Protein AF-A0A3N7GLU0-F1 (afdb_monomer)

Mean predicted aligned error: 9.02 Å

Nearest PDB structures (foldseek):
  8vjh-assembly1_A  TM=8.601E-01  e=8.380E-09  Chivirus chi
  8rk3-assembly1_o  TM=8.333E-01  e=7.893E-09  Pseudomonas phage JBD30

Radius of gyration: 19.92 Å; Cα contacts (8 Å, |Δi|>4): 278; chains: 1; bounding box: 52×50×40 Å

Solvent-accessible surface area (backbone atoms only — not comparable to full-atom values): 9494 Å² total; per-residue (Å²): 90,77,77,48,78,10,30,57,56,29,45,42,34,36,26,48,69,92,37,80,53,40,73,53,89,38,76,50,49,77,47,71,36,80,25,53,48,73,54,61,16,88,90,58,38,15,18,38,31,42,42,34,37,35,40,37,12,42,91,84,48,60,60,56,69,65,56,33,74,74,72,36,86,85,57,72,42,58,58,48,25,24,31,46,44,72,59,82,45,48,73,39,70,54,95,63,87,68,58,73,48,74,45,66,45,64,58,53,35,37,83,81,51,42,74,34,96,52,59,91,70,56,61,79,92,66,82,76,86,73,89,84,85,86,87,77,87,79,54,80,84,33,77,47,94,59,45,50,58,53,50,51,55,51,53,50,56,67,75,76,107

Secondary structure (DSSP, 8-state):
-EEEES--SEEEEEEETTEEEEEEEE-SEEEEEEETTTTSBTTTTB-EEEEEEEE---TT----HHHHHHH-TT----TTEEEEEESS-B--S-SS---EEEEEE-SSB-GGGPBPS-TTTS-SS---SPPP------SGGGSSTTHHHHHHHHHHHHH--

pLDDT: mean 91.01, std 8.13, range [56.47, 98.38]

Structure (mmCIF, N/CA/C/O backbone):
data_AF-A0A3N7GLU0-F1
#
_entry.id   AF-A0A3N7GLU0-F1
#
loop_
_atom_site.group_PDB
_atom_site.id
_atom_site.type_symbol
_atom_site.label_atom_id
_atom_site.label_alt_id
_atom_site.label_comp_id
_atom_site.label_asym_id
_atom_site.label_entity_id
_atom_site.label_seq_id
_atom_site.pdbx_PDB_ins_code
_atom_site.Cartn_x
_atom_site.Cartn_y
_atom_site.Cartn_z
_atom_site.occupancy
_atom_site.B_iso_or_equiv
_atom_site.auth_seq_id
_atom_site.auth_comp_id
_atom_site.auth_asym_id
_atom_site.auth_atom_id
_atom_site.pdbx_PDB_model_num
ATOM 1 N N . MET A 1 1 ? -10.378 -1.058 5.884 1.00 94.25 1 MET A N 1
ATOM 2 C CA . MET A 1 1 ? -11.036 -1.367 4.595 1.00 94.25 1 MET A CA 1
ATOM 3 C C . MET A 1 1 ? -10.738 -2.810 4.221 1.00 94.25 1 MET A C 1
ATOM 5 O O . MET A 1 1 ? -9.604 -3.232 4.417 1.00 94.25 1 MET A O 1
ATOM 9 N N . VAL A 1 2 ? -11.717 -3.562 3.714 1.00 96.19 2 VAL A N 1
ATOM 10 C CA . VAL A 1 2 ? -11.526 -4.938 3.212 1.00 96.19 2 VAL A CA 1
ATOM 11 C C . VAL A 1 2 ? -11.641 -4.903 1.691 1.00 96.19 2 VAL A C 1
ATOM 13 O O . VAL A 1 2 ? -12.566 -4.288 1.175 1.00 96.19 2 VAL A O 1
ATOM 16 N N . LEU A 1 3 ? -10.670 -5.488 0.989 1.00 95.31 3 LEU A N 1
ATOM 17 C CA . LEU A 1 3 ? -10.476 -5.284 -0.449 1.00 95.31 3 LEU A CA 1
ATOM 18 C C . LEU A 1 3 ? -11.044 -6.451 -1.262 1.00 95.31 3 LEU A C 1
ATOM 20 O O . LEU A 1 3 ? -11.899 -6.272 -2.119 1.00 95.31 3 LEU A O 1
ATOM 24 N N . CYS A 1 4 ? -10.529 -7.654 -1.018 1.00 94.56 4 CYS A N 1
ATOM 25 C CA . CYS A 1 4 ? -10.914 -8.877 -1.717 1.00 94.56 4 CYS A CA 1
ATOM 26 C C . CYS A 1 4 ? -10.514 -10.098 -0.883 1.00 94.56 4 CYS A C 1
ATOM 28 O O . CYS A 1 4 ? -9.840 -9.963 0.142 1.00 94.56 4 CYS A O 1
ATOM 30 N N . HIS A 1 5 ? -10.888 -11.302 -1.323 1.00 94.94 5 HIS A N 1
ATOM 31 C CA . HIS A 1 5 ? -10.336 -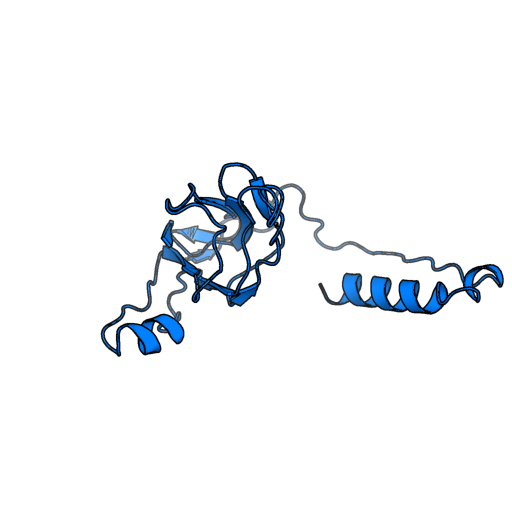12.526 -0.742 1.00 94.94 5 HIS A CA 1
ATOM 32 C C . HIS A 1 5 ? -8.815 -12.514 -0.835 1.00 94.94 5 HIS A C 1
ATOM 34 O O . HIS A 1 5 ? -8.271 -12.121 -1.864 1.00 94.94 5 HIS A O 1
ATOM 40 N N . GLY A 1 6 ? -8.141 -12.974 0.210 1.00 92.31 6 GLY A N 1
ATOM 41 C CA . GLY A 1 6 ? -6.694 -13.109 0.314 1.00 92.31 6 GLY A CA 1
ATOM 42 C C . GLY A 1 6 ? -6.264 -14.578 0.401 1.00 92.31 6 GLY A C 1
ATOM 43 O O . GLY A 1 6 ? -7.113 -15.470 0.458 1.00 92.31 6 GLY A O 1
ATOM 44 N N . PRO A 1 7 ? -4.954 -14.843 0.400 1.00 94.88 7 PRO A N 1
ATOM 45 C CA . PRO A 1 7 ? -3.875 -13.899 0.123 1.00 94.88 7 PRO A CA 1
ATOM 46 C C . PRO A 1 7 ? -3.698 -13.571 -1.361 1.00 94.88 7 PRO A C 1
ATOM 48 O O . PRO A 1 7 ? -4.029 -14.357 -2.253 1.00 94.88 7 PRO A O 1
ATOM 51 N N . VAL A 1 8 ? -3.201 -12.367 -1.631 1.00 94.88 8 VAL A N 1
ATOM 52 C CA . VAL A 1 8 ? -2.724 -11.934 -2.957 1.00 94.88 8 VAL A CA 1
ATOM 53 C C . VAL A 1 8 ? -1.192 -11.942 -2.970 1.00 94.88 8 VAL A C 1
ATOM 55 O O . VAL A 1 8 ? -0.5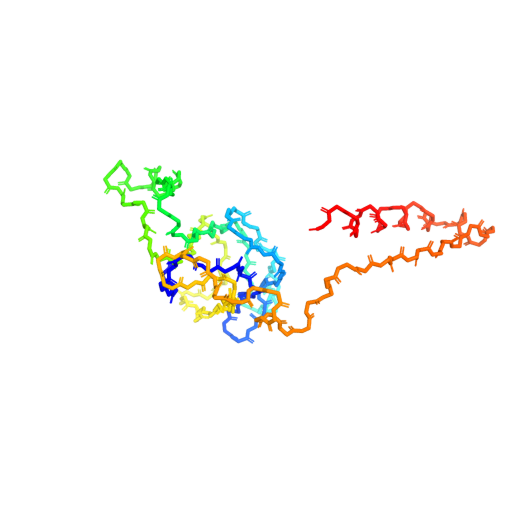62 -12.182 -1.935 1.00 94.88 8 VAL A O 1
ATOM 58 N N . ASP A 1 9 ? -0.579 -11.741 -4.137 1.00 93.19 9 ASP A N 1
ATOM 59 C CA . ASP A 1 9 ? 0.885 -11.752 -4.254 1.00 93.19 9 ASP A CA 1
ATOM 60 C C . ASP A 1 9 ? 1.487 -10.439 -3.756 1.00 93.19 9 ASP A C 1
ATOM 62 O O . ASP A 1 9 ? 2.508 -10.451 -3.072 1.00 93.19 9 ASP A O 1
ATOM 66 N N . ARG A 1 10 ? 0.867 -9.309 -4.132 1.00 93.69 10 ARG A N 1
ATOM 67 C CA . ARG A 1 10 ? 1.324 -7.964 -3.768 1.00 93.69 10 ARG A CA 1
ATOM 68 C C . ARG A 1 10 ? 0.247 -6.896 -3.944 1.00 93.69 10 ARG A C 1
ATOM 70 O O . ARG A 1 10 ? -0.602 -6.993 -4.834 1.00 93.69 10 ARG A O 1
ATOM 77 N N . LEU A 1 11 ? 0.351 -5.838 -3.152 1.00 97.19 11 LEU A N 1
ATOM 78 C CA . LEU A 1 11 ? -0.234 -4.530 -3.426 1.00 97.19 11 LEU A CA 1
ATOM 79 C C . LEU A 1 11 ? 0.690 -3.765 -4.385 1.00 97.19 11 LEU A C 1
ATOM 81 O O . LEU A 1 11 ? 1.906 -3.762 -4.195 1.00 97.19 11 LEU A O 1
ATOM 85 N N . GLN A 1 12 ? 0.107 -3.136 -5.406 1.00 96.25 12 GLN A N 1
ATOM 86 C CA . GLN A 1 12 ? 0.825 -2.356 -6.420 1.00 96.25 12 GLN A CA 1
ATOM 87 C C . GLN A 1 12 ? 0.562 -0.856 -6.313 1.00 96.25 12 GLN A C 1
ATOM 89 O O . GLN A 1 12 ? 1.446 -0.051 -6.601 1.00 96.25 12 GLN A O 1
ATOM 94 N N . ARG A 1 13 ? -0.669 -0.473 -5.958 1.00 97.50 13 ARG A N 1
ATOM 95 C CA . ARG A 1 13 ? -1.087 0.929 -5.941 1.00 97.50 13 ARG A CA 1
ATOM 96 C C . ARG A 1 13 ? -2.257 1.168 -5.001 1.00 97.50 13 ARG A C 1
ATOM 98 O O . ARG A 1 13 ? -3.131 0.309 -4.879 1.00 97.50 13 ARG A O 1
ATOM 105 N N . ILE A 1 14 ? -2.273 2.347 -4.398 1.00 98.31 14 ILE A N 1
ATOM 106 C CA . ILE A 1 14 ? -3.397 2.922 -3.668 1.00 98.31 14 ILE A CA 1
ATOM 107 C C . ILE A 1 14 ? -3.735 4.239 -4.356 1.00 98.31 14 ILE A C 1
ATOM 109 O O . ILE A 1 14 ? -2.892 5.141 -4.400 1.00 98.31 14 ILE A O 1
ATOM 113 N N . ASP A 1 15 ? -4.954 4.344 -4.869 1.00 98.38 15 ASP A N 1
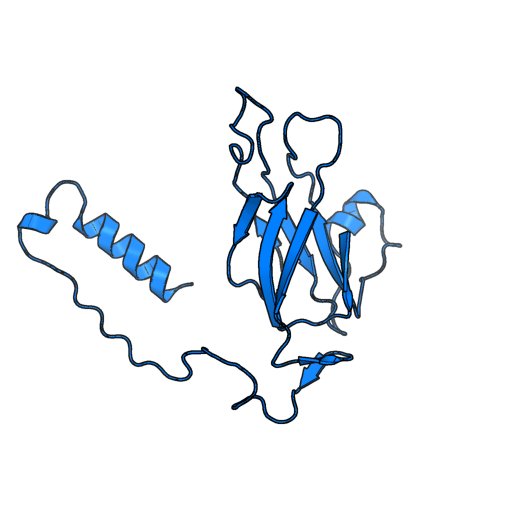ATOM 114 C CA . ASP A 1 15 ? -5.480 5.588 -5.413 1.00 98.38 15 ASP A CA 1
ATOM 115 C C . ASP A 1 15 ? -6.568 6.129 -4.479 1.00 98.38 15 ASP A C 1
ATOM 117 O O . ASP A 1 15 ? -7.388 5.374 -3.949 1.00 98.38 15 ASP A O 1
ATOM 121 N N . VAL A 1 16 ? -6.570 7.441 -4.272 1.00 97.50 16 VAL A N 1
ATOM 122 C CA . VAL A 1 16 ? -7.600 8.157 -3.519 1.00 97.50 16 VAL A CA 1
ATOM 123 C C . VAL A 1 16 ? -8.147 9.235 -4.435 1.00 97.50 16 VAL A C 1
ATOM 125 O O . VAL A 1 16 ? -7.383 10.083 -4.895 1.00 97.50 16 VAL A O 1
ATOM 128 N N . ASP A 1 17 ? -9.448 9.178 -4.718 1.00 96.25 17 ASP A N 1
ATOM 129 C CA . ASP A 1 17 ? -10.121 10.092 -5.654 1.00 96.25 17 ASP A CA 1
ATOM 130 C C . ASP A 1 17 ? -9.429 10.114 -7.032 1.00 96.25 17 ASP A C 1
ATOM 132 O O . ASP A 1 17 ? -9.030 11.159 -7.542 1.00 96.25 17 ASP A O 1
ATOM 136 N N . ASP A 1 18 ? -9.173 8.914 -7.569 1.00 96.12 18 ASP A N 1
ATOM 137 C CA . ASP A 1 18 ? -8.474 8.650 -8.838 1.00 96.12 18 ASP A CA 1
ATOM 138 C C . ASP A 1 18 ? -7.042 9.209 -8.949 1.00 96.12 18 ASP A C 1
ATOM 140 O O . ASP A 1 18 ? -6.449 9.238 -10.031 1.00 96.12 18 ASP A O 1
ATOM 144 N N . ARG A 1 19 ? -6.429 9.596 -7.822 1.00 97.12 19 ARG A N 1
ATOM 145 C CA . ARG A 1 19 ? -5.030 10.038 -7.752 1.00 97.12 19 ARG A CA 1
ATOM 146 C C . ARG A 1 19 ? -4.177 9.058 -6.968 1.00 97.12 19 ARG A C 1
ATOM 148 O O . ARG A 1 19 ? -4.548 8.627 -5.879 1.00 97.12 19 ARG A O 1
ATOM 155 N N . THR A 1 20 ? -2.987 8.760 -7.479 1.00 98.12 20 THR A N 1
ATOM 156 C CA . THR A 1 20 ? -2.069 7.819 -6.832 1.00 98.12 20 THR A CA 1
ATOM 157 C C . THR A 1 20 ? -1.463 8.402 -5.560 1.00 98.12 20 THR A C 1
ATOM 159 O O . THR A 1 20 ? -0.572 9.250 -5.599 1.00 98.12 20 THR A O 1
ATOM 162 N N . ALA A 1 21 ? -1.933 7.905 -4.417 1.00 97.81 21 ALA A N 1
ATOM 163 C CA . ALA A 1 21 ? -1.398 8.240 -3.103 1.00 97.81 21 ALA A CA 1
ATOM 164 C C . ALA A 1 21 ? -0.115 7.452 -2.809 1.00 97.81 21 ALA A C 1
ATOM 166 O O . ALA A 1 21 ? 0.820 7.981 -2.212 1.00 97.81 21 ALA A O 1
ATOM 167 N N . TRP A 1 22 ? -0.070 6.191 -3.244 1.00 98.25 22 TRP A N 1
ATOM 168 C CA . TRP A 1 22 ? 1.070 5.298 -3.058 1.00 98.25 22 TRP A CA 1
ATOM 169 C C . TRP A 1 22 ? 1.165 4.295 -4.209 1.00 98.25 22 TRP A C 1
ATOM 171 O O . TRP A 1 22 ? 0.148 3.777 -4.673 1.00 98.25 22 TRP A O 1
ATOM 181 N N . ALA A 1 23 ? 2.383 3.980 -4.639 1.00 96.75 23 ALA A N 1
ATOM 182 C CA . ALA A 1 23 ? 2.673 2.911 -5.588 1.00 96.75 23 ALA A CA 1
ATOM 183 C C . ALA A 1 23 ? 3.957 2.190 -5.170 1.00 96.75 23 ALA A C 1
ATOM 185 O O . ALA A 1 23 ? 4.872 2.817 -4.639 1.00 96.75 23 ALA A O 1
ATOM 186 N N . GLY A 1 24 ? 4.037 0.885 -5.421 1.00 92.62 24 GLY A N 1
ATOM 187 C CA . GLY A 1 24 ? 5.225 0.110 -5.083 1.00 92.62 24 GLY A CA 1
ATOM 188 C C . GLY A 1 24 ? 5.013 -1.394 -5.158 1.00 92.62 24 GLY A C 1
ATOM 189 O O . GLY A 1 24 ? 4.011 -1.880 -5.679 1.00 92.62 24 GLY A O 1
ATOM 190 N N . PHE A 1 25 ? 5.973 -2.139 -4.620 1.00 92.00 25 PHE A N 1
ATOM 191 C CA . PHE A 1 25 ? 5.886 -3.581 -4.428 1.00 92.00 25 PHE A CA 1
ATOM 192 C C . PHE A 1 25 ? 5.741 -3.858 -2.931 1.00 92.00 25 PHE A C 1
ATOM 194 O O . PHE A 1 25 ? 6.697 -3.707 -2.180 1.00 92.00 25 PHE A O 1
ATOM 201 N N . ASN A 1 26 ? 4.547 -4.238 -2.471 1.00 94.56 26 ASN A N 1
ATOM 202 C CA . ASN A 1 26 ? 4.348 -4.597 -1.065 1.00 94.56 26 ASN A CA 1
ATOM 203 C C . ASN A 1 26 ? 3.657 -5.957 -0.928 1.00 94.56 26 ASN A C 1
ATOM 205 O O . ASN A 1 26 ? 2.575 -6.167 -1.473 1.00 94.56 26 ASN A O 1
ATOM 209 N N . GLN A 1 27 ? 4.271 -6.870 -0.174 1.00 94.88 27 GLN A N 1
ATOM 210 C CA . GLN A 1 27 ? 3.759 -8.226 0.077 1.00 94.88 27 GLN A CA 1
ATOM 211 C C . GLN A 1 27 ? 3.059 -8.368 1.440 1.00 94.88 27 GLN A C 1
ATOM 213 O O . GLN A 1 27 ? 2.783 -9.478 1.886 1.00 94.88 27 GLN A O 1
ATOM 218 N N . GLY A 1 28 ? 2.731 -7.249 2.087 1.00 94.81 28 GLY A N 1
ATOM 219 C CA . GLY A 1 28 ? 2.110 -7.185 3.404 1.00 94.81 28 GLY A CA 1
ATOM 220 C C . GLY A 1 28 ? 2.938 -6.360 4.386 1.00 94.81 28 GLY A C 1
ATOM 221 O O . GLY A 1 28 ? 4.047 -5.919 4.082 1.00 94.81 28 GLY A O 1
ATOM 222 N N . GLY A 1 29 ? 2.380 -6.145 5.573 1.00 95.75 29 GLY A N 1
ATOM 223 C CA . GLY A 1 29 ? 2.999 -5.343 6.624 1.00 95.75 29 GLY A CA 1
ATOM 224 C C . GLY A 1 29 ? 2.667 -3.856 6.516 1.00 95.75 29 GLY A C 1
ATOM 225 O O . GLY A 1 29 ? 1.735 -3.452 5.820 1.00 95.75 29 GLY A O 1
ATOM 226 N N . ARG A 1 30 ? 3.406 -3.037 7.264 1.00 97.19 30 ARG A N 1
ATOM 227 C CA . ARG A 1 30 ? 3.173 -1.594 7.343 1.00 97.19 30 ARG A CA 1
ATOM 228 C C . ARG A 1 30 ? 3.852 -0.870 6.189 1.00 97.19 30 ARG A C 1
ATOM 230 O O . ARG A 1 30 ? 5.051 -1.023 5.985 1.00 97.19 30 ARG A O 1
ATOM 237 N N . ILE A 1 31 ? 3.094 -0.028 5.500 1.00 97.75 31 ILE A N 1
ATOM 238 C CA . ILE A 1 31 ? 3.607 0.986 4.577 1.00 97.75 31 ILE A CA 1
ATOM 239 C C . ILE A 1 31 ? 3.333 2.377 5.146 1.00 97.75 31 ILE A C 1
ATOM 241 O O . ILE A 1 31 ? 2.472 2.548 6.011 1.00 97.75 31 ILE A O 1
ATOM 245 N N . ASN A 1 32 ? 4.041 3.384 4.642 1.00 97.62 32 ASN A N 1
ATOM 246 C CA . ASN A 1 32 ? 3.747 4.779 4.938 1.00 97.62 32 ASN A CA 1
ATOM 247 C C . ASN A 1 32 ? 3.338 5.494 3.650 1.00 97.62 32 ASN A C 1
ATOM 249 O O . ASN A 1 32 ? 4.095 5.504 2.678 1.00 97.62 32 ASN A O 1
ATOM 253 N N . ILE A 1 33 ? 2.147 6.088 3.641 1.00 97.88 33 ILE A N 1
ATOM 254 C CA . ILE A 1 33 ? 1.760 7.025 2.587 1.00 97.88 33 ILE A CA 1
ATOM 255 C C . ILE A 1 33 ? 2.346 8.381 2.979 1.00 97.88 33 ILE A C 1
ATOM 257 O O . ILE A 1 33 ? 2.176 8.824 4.113 1.00 97.88 33 ILE A O 1
ATOM 261 N N . ASN A 1 34 ? 3.055 9.036 2.064 1.00 97.25 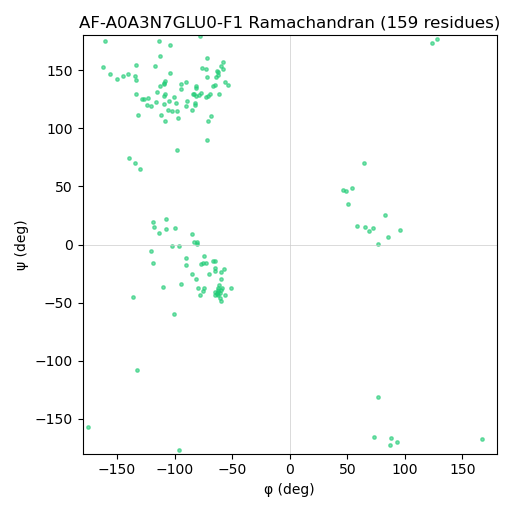34 ASN A N 1
ATOM 262 C CA . ASN A 1 34 ? 3.595 10.377 2.280 1.00 97.25 34 ASN A CA 1
ATOM 263 C C . ASN A 1 34 ? 3.328 11.247 1.052 1.00 97.25 34 ASN A C 1
ATOM 265 O O . ASN A 1 34 ? 4.233 11.556 0.282 1.00 97.25 34 ASN A O 1
ATOM 269 N N . ASN A 1 35 ? 2.059 11.593 0.845 1.00 96.56 35 ASN A N 1
ATOM 270 C CA . ASN A 1 35 ? 1.642 12.459 -0.248 1.00 96.56 35 ASN A CA 1
ATOM 271 C C . ASN A 1 35 ? 0.731 13.586 0.275 1.00 96.56 35 ASN A C 1
ATOM 273 O O . ASN A 1 35 ? -0.456 13.637 -0.061 1.00 96.56 35 ASN A O 1
ATOM 277 N N . PRO A 1 36 ? 1.262 14.495 1.123 1.00 95.69 36 PRO A N 1
ATOM 278 C CA . PRO A 1 36 ? 0.480 15.565 1.750 1.00 95.69 36 PRO A CA 1
ATOM 279 C C . PRO A 1 36 ? -0.071 16.584 0.745 1.00 95.69 36 PRO A C 1
ATOM 281 O O . PRO A 1 36 ? -0.983 17.331 1.077 1.00 95.69 36 PRO A O 1
ATOM 284 N N . ASN A 1 37 ? 0.435 16.583 -0.492 1.00 96.25 37 ASN A N 1
ATOM 285 C CA . ASN A 1 37 ? 0.017 17.493 -1.556 1.00 96.25 37 ASN A CA 1
ATOM 286 C C . ASN A 1 37 ? -0.821 16.813 -2.652 1.00 96.25 37 ASN A C 1
ATOM 288 O O . ASN A 1 37 ? -1.033 17.411 -3.708 1.00 96.25 37 ASN A O 1
ATOM 292 N N . LEU A 1 38 ? -1.313 15.587 -2.424 1.00 96.31 38 LEU A N 1
ATOM 293 C CA . LEU A 1 38 ? -2.048 14.785 -3.417 1.00 96.31 38 LEU A CA 1
ATOM 294 C C . LEU A 1 38 ? -3.209 15.550 -4.081 1.00 96.31 38 LEU A C 1
ATOM 296 O O . LEU A 1 38 ? -3.437 15.427 -5.289 1.00 96.31 38 LEU A O 1
ATOM 300 N N . PHE A 1 39 ? -3.906 16.383 -3.306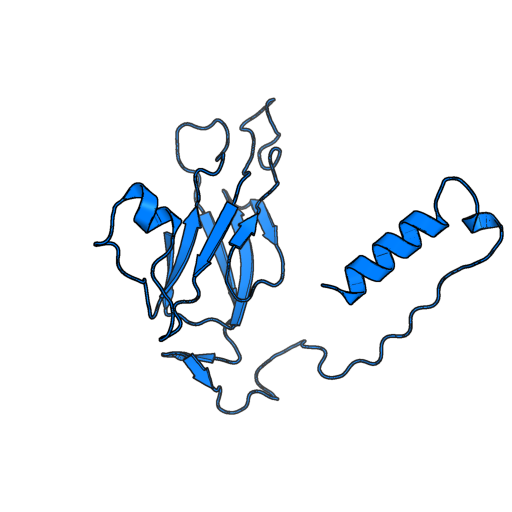 1.00 95.62 39 PHE A N 1
ATOM 301 C CA . PHE A 1 39 ? -5.031 17.204 -3.757 1.00 95.62 39 PHE A CA 1
ATOM 302 C C . PHE A 1 39 ? -4.679 18.693 -3.861 1.00 95.62 39 PHE A C 1
ATOM 304 O O . PHE A 1 39 ? -5.560 19.551 -3.855 1.00 95.62 39 PHE A O 1
ATOM 311 N N . GLY A 1 40 ? -3.392 19.016 -3.996 1.00 91.62 40 GLY A N 1
ATOM 312 C CA . GLY A 1 40 ? -2.907 20.387 -4.122 1.00 91.62 40 GLY A CA 1
ATOM 313 C C . GLY A 1 40 ? -2.432 21.037 -2.825 1.00 91.62 40 GLY A C 1
ATOM 314 O O . GLY A 1 40 ? -2.221 22.247 -2.833 1.00 91.62 40 GLY A O 1
ATOM 315 N N . GLY A 1 41 ? -2.249 20.257 -1.756 1.00 91.38 41 GLY A N 1
ATOM 316 C CA . GLY A 1 41 ? -1.653 20.718 -0.500 1.00 91.38 41 GLY A CA 1
ATOM 317 C C . GLY A 1 41 ? -2.575 21.615 0.318 1.00 91.38 41 GLY A C 1
ATOM 318 O O . GLY A 1 41 ? -3.778 21.686 0.062 1.00 91.38 41 GLY A O 1
ATOM 319 N N . GLU A 1 42 ? -2.009 22.301 1.308 1.00 87.19 42 GLU A N 1
ATOM 320 C CA . GLU A 1 42 ? -2.748 23.180 2.232 1.00 87.19 42 GLU A CA 1
ATOM 321 C C . GLU A 1 42 ? -3.487 24.323 1.525 1.00 87.19 42 GLU A C 1
ATOM 323 O O . GLU A 1 42 ? -4.493 24.814 2.019 1.00 87.19 42 GLU A O 1
ATOM 328 N N . SER A 1 43 ? -3.043 24.722 0.331 1.00 88.75 43 SER A N 1
ATOM 329 C CA . SER A 1 43 ? -3.744 25.726 -0.477 1.00 88.75 43 SER A CA 1
ATOM 330 C C . SER A 1 43 ? -5.022 25.198 -1.141 1.00 88.75 43 SER A C 1
ATOM 332 O O . SER A 1 43 ? -5.753 25.982 -1.745 1.00 88.75 43 SER A O 1
ATOM 334 N N . ARG A 1 44 ? -5.277 23.883 -1.100 1.00 90.69 44 ARG A N 1
ATOM 335 C CA . ARG A 1 44 ? -6.464 23.242 -1.685 1.00 90.69 44 ARG A CA 1
ATOM 336 C C . ARG A 1 44 ? -7.120 22.272 -0.708 1.00 90.69 44 ARG A C 1
ATOM 338 O O . ARG A 1 44 ? -7.757 22.717 0.232 1.00 90.69 44 ARG A O 1
ATOM 345 N N . GLU A 1 45 ? -7.007 20.963 -0.927 1.00 92.75 45 GLU A N 1
ATOM 346 C CA . GLU A 1 45 ? -7.677 19.950 -0.093 1.00 92.75 45 GLU A CA 1
ATOM 347 C C . GLU A 1 45 ? -6.688 19.085 0.705 1.00 92.75 45 GLU A C 1
ATOM 349 O O . GLU A 1 45 ? -7.073 18.087 1.318 1.00 92.75 45 GLU A O 1
ATOM 354 N N . GLY A 1 46 ? -5.407 19.458 0.716 1.00 94.38 46 GLY A N 1
ATOM 355 C CA . GLY A 1 46 ? -4.341 18.709 1.369 1.00 94.38 46 GLY A CA 1
ATOM 356 C C . GLY A 1 46 ? -3.920 17.487 0.556 1.00 94.38 46 GLY A C 1
ATOM 357 O O . GLY A 1 46 ? -3.671 17.560 -0.655 1.00 94.38 46 GLY A O 1
ATOM 358 N N . GLY A 1 47 ? -3.835 16.350 1.238 1.00 95.50 47 GLY A N 1
ATOM 359 C CA . GLY A 1 47 ? -3.395 15.084 0.674 1.00 95.50 47 GLY A CA 1
ATOM 360 C C . GLY A 1 47 ? -3.515 13.953 1.683 1.00 95.50 47 GLY A C 1
ATOM 361 O O . GLY A 1 47 ? -4.298 14.043 2.619 1.00 95.50 47 GLY A O 1
ATOM 362 N N . VAL A 1 48 ? -2.754 12.878 1.497 1.00 97.12 48 VAL A N 1
ATOM 363 C CA . VAL A 1 48 ? -2.825 11.696 2.362 1.00 97.12 48 VAL A CA 1
ATOM 364 C C . VAL A 1 48 ? -1.452 11.410 2.943 1.00 97.12 48 VAL A C 1
ATOM 366 O O . VAL A 1 48 ? -0.475 11.267 2.203 1.00 97.12 48 VAL A O 1
ATOM 369 N N . SER A 1 49 ? -1.366 11.309 4.266 1.00 97.50 49 SER A N 1
ATOM 370 C CA . SER A 1 49 ? -0.125 10.941 4.939 1.00 97.50 49 SER A CA 1
ATOM 371 C C . SER A 1 49 ? -0.361 10.085 6.180 1.00 97.50 49 SER A C 1
ATOM 373 O O . SER A 1 49 ? -1.345 10.237 6.900 1.00 97.50 49 SER A O 1
ATOM 375 N N . GLY A 1 50 ? 0.549 9.148 6.425 1.00 97.94 50 GLY A N 1
ATOM 376 C CA . GLY A 1 50 ? 0.566 8.313 7.618 1.00 97.94 50 GLY A CA 1
ATOM 377 C C . GLY A 1 50 ? 0.643 6.810 7.334 1.00 97.94 50 GLY A C 1
ATOM 378 O O . GLY A 1 50 ? 0.622 6.371 6.176 1.00 97.94 50 GLY A O 1
ATOM 379 N N . PRO A 1 51 ? 0.732 6.005 8.406 1.00 98.25 51 PRO A N 1
ATOM 380 C CA . PRO A 1 51 ? 0.980 4.581 8.289 1.00 98.25 51 PRO A CA 1
ATOM 381 C C . PRO A 1 51 ? -0.290 3.789 7.967 1.00 98.25 51 PRO A C 1
ATOM 383 O O . PRO A 1 51 ? -1.345 3.978 8.578 1.00 98.25 51 PRO A O 1
ATOM 386 N N . VAL A 1 52 ? -0.162 2.840 7.043 1.00 98.31 52 VAL A N 1
ATOM 387 C CA . VAL A 1 52 ? -1.221 1.909 6.644 1.00 98.31 52 VAL A CA 1
ATOM 388 C C . VAL A 1 52 ? -0.691 0.486 6.757 1.00 98.31 52 VAL A C 1
ATOM 390 O O . VAL A 1 52 ? 0.328 0.153 6.157 1.00 98.31 52 VAL A O 1
ATOM 393 N N . ASP A 1 53 ? -1.381 -0.372 7.503 1.00 98.19 53 ASP A N 1
ATOM 394 C CA . ASP A 1 53 ? -1.042 -1.794 7.553 1.00 98.19 53 ASP A CA 1
ATOM 395 C C . ASP A 1 53 ? -1.797 -2.548 6.458 1.00 98.19 53 ASP A C 1
ATOM 397 O O . ASP A 1 53 ? -3.030 -2.529 6.406 1.00 98.19 53 ASP A O 1
ATOM 401 N N . ILE A 1 54 ? -1.051 -3.242 5.604 1.00 98.12 54 ILE A N 1
ATOM 402 C CA . ILE A 1 54 ? -1.570 -4.146 4.585 1.00 98.12 54 ILE A CA 1
ATOM 403 C C . ILE A 1 54 ? -1.510 -5.564 5.137 1.00 98.12 54 ILE A C 1
ATOM 405 O O . ILE A 1 54 ? -0.448 -6.165 5.300 1.00 98.12 54 ILE A O 1
ATOM 409 N N . MET A 1 55 ? -2.678 -6.111 5.434 1.00 97.62 55 MET A N 1
ATOM 410 C CA . MET A 1 55 ? -2.831 -7.472 5.928 1.00 97.62 55 MET A CA 1
ATOM 411 C C . MET A 1 55 ? -3.307 -8.350 4.780 1.00 97.62 55 MET A C 1
ATOM 413 O O . MET A 1 55 ? -4.397 -8.139 4.254 1.00 97.62 55 MET A O 1
ATOM 417 N N . MET A 1 56 ? -2.476 -9.308 4.364 1.00 96.31 56 MET A N 1
ATOM 418 C CA . MET A 1 56 ? -2.747 -10.142 3.188 1.00 96.31 56 MET A CA 1
ATOM 419 C C . MET A 1 56 ? -3.805 -11.220 3.440 1.00 96.31 56 MET A C 1
ATOM 421 O O . MET A 1 56 ? -4.347 -11.763 2.485 1.00 96.31 56 MET A O 1
ATOM 425 N N . GLY A 1 57 ? -4.131 -11.527 4.694 1.00 95.12 57 GLY A N 1
ATOM 426 C CA . GLY A 1 57 ? -5.139 -12.533 5.028 1.00 95.12 57 GLY A CA 1
ATOM 427 C C . GLY A 1 57 ? -4.606 -13.963 5.021 1.00 95.12 57 GLY A C 1
ATOM 428 O O . GLY A 1 57 ? -5.382 -14.891 4.810 1.00 95.12 57 GLY A O 1
ATOM 429 N N . GLU A 1 58 ? -3.306 -14.154 5.242 1.00 92.75 58 GLU A N 1
ATOM 430 C CA . GLU A 1 58 ? -2.690 -15.481 5.377 1.00 92.75 58 GLU A CA 1
ATOM 431 C C . GLU A 1 58 ? -3.294 -16.270 6.557 1.00 92.75 58 GLU A C 1
ATOM 433 O O . GLU A 1 58 ? -3.744 -15.692 7.551 1.00 92.75 58 GLU A O 1
ATOM 438 N N . THR A 1 59 ? -3.259 -17.604 6.500 1.00 91.19 59 THR A N 1
ATOM 439 C CA . THR A 1 59 ? -3.817 -18.471 7.559 1.00 91.19 59 THR A CA 1
ATOM 440 C C . THR A 1 59 ? -3.165 -18.220 8.924 1.00 91.19 59 THR A C 1
ATOM 442 O O . THR A 1 59 ? -3.846 -18.192 9.948 1.00 91.19 59 THR A O 1
ATOM 445 N N . GLY A 1 60 ? -1.854 -17.961 8.949 1.00 91.50 60 GLY A N 1
ATOM 446 C CA . GLY A 1 60 ? -1.100 -17.648 10.169 1.00 91.50 60 GLY A CA 1
ATOM 447 C C . GLY A 1 60 ? -1.216 -16.196 10.648 1.00 91.50 60 GLY A C 1
ATOM 448 O O . GLY A 1 60 ? -0.605 -15.840 11.651 1.00 91.50 60 GLY A O 1
ATOM 449 N N . GLN A 1 61 ? -1.975 -15.337 9.957 1.00 94.44 61 GLN A N 1
ATOM 450 C CA . GLN A 1 61 ?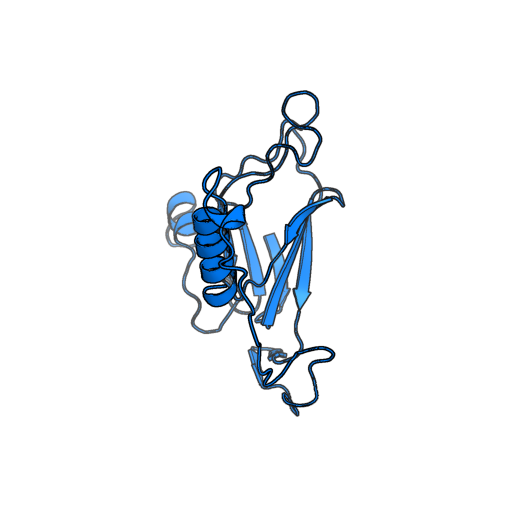 -2.025 -13.907 10.259 1.00 94.44 61 GLN A CA 1
ATOM 451 C C . GLN A 1 61 ? -2.552 -13.642 11.680 1.00 94.44 61 GLN A C 1
ATOM 453 O O . GLN A 1 61 ? -3.597 -14.164 12.078 1.00 94.44 61 GLN A O 1
ATOM 458 N N . GLY A 1 62 ? -1.817 -12.838 12.450 1.00 95.62 62 GLY A N 1
ATOM 459 C CA . GLY A 1 62 ? -2.190 -12.415 13.801 1.00 95.62 62 GLY A CA 1
ATOM 460 C C . GLY A 1 62 ? -3.241 -11.302 13.820 1.00 95.62 62 GLY A C 1
ATOM 461 O O . GLY A 1 62 ? -3.702 -10.829 12.783 1.00 95.62 62 GLY A O 1
ATOM 462 N N . LYS A 1 63 ? -3.640 -10.869 15.020 1.00 96.62 63 LYS A N 1
ATOM 463 C CA . LYS A 1 63 ? -4.448 -9.648 15.181 1.00 96.62 63 LYS A CA 1
ATOM 464 C C . LYS A 1 63 ? -3.579 -8.421 14.900 1.00 96.62 63 LYS A C 1
ATOM 466 O O . LYS A 1 63 ? -2.402 -8.414 15.246 1.00 96.62 63 LYS A O 1
ATOM 471 N N . ASN A 1 64 ? -4.163 -7.389 14.295 1.00 97.31 64 ASN A N 1
ATOM 472 C CA . ASN A 1 64 ? -3.480 -6.112 14.112 1.00 97.31 64 ASN A CA 1
ATOM 473 C C . ASN A 1 64 ? -3.293 -5.411 15.467 1.00 97.31 64 ASN A C 1
ATOM 475 O O . ASN A 1 64 ? -4.259 -5.240 16.209 1.00 97.31 64 ASN A O 1
ATOM 479 N N . ASP A 1 65 ? -2.072 -4.978 15.763 1.00 96.75 65 ASP A N 1
ATOM 480 C CA . ASP A 1 65 ? -1.695 -4.309 17.013 1.00 96.75 65 ASP A CA 1
ATOM 481 C C . ASP A 1 65 ? -2.477 -3.006 17.257 1.00 96.75 65 ASP A C 1
ATOM 483 O O . ASP A 1 65 ? -2.903 -2.744 18.380 1.00 96.75 65 ASP A O 1
ATOM 487 N N . TYR A 1 66 ? -2.725 -2.205 16.219 1.00 97.38 66 TYR A N 1
ATOM 488 C CA . TYR A 1 66 ? -3.465 -0.947 16.355 1.00 97.38 66 TYR A CA 1
ATOM 489 C C . TYR A 1 66 ? -4.951 -1.141 16.536 1.00 97.38 66 TYR A C 1
ATOM 491 O O . TYR A 1 66 ? -5.561 -0.460 17.354 1.00 97.38 66 TYR A O 1
ATOM 499 N N . LEU A 1 67 ? -5.553 -2.084 15.817 1.00 96.62 67 LEU A N 1
ATOM 500 C CA . LEU A 1 67 ? -6.954 -2.390 16.076 1.00 96.62 67 LEU A CA 1
ATOM 501 C C . LEU A 1 67 ? -7.139 -2.920 17.500 1.00 96.62 67 LEU A C 1
ATOM 503 O O . LEU A 1 67 ? -8.086 -2.517 18.164 1.00 96.62 67 LEU A O 1
ATOM 507 N N . VAL A 1 68 ? -6.218 -3.754 17.995 1.00 97.25 68 VAL A N 1
ATOM 508 C CA . VAL A 1 68 ? -6.253 -4.224 19.387 1.00 97.25 68 VAL A CA 1
ATOM 509 C C . VAL A 1 68 ? -6.094 -3.065 20.372 1.00 97.25 68 VAL A C 1
ATOM 511 O O . VAL A 1 68 ? -6.832 -3.011 21.352 1.00 97.25 68 VAL A O 1
ATOM 514 N N . SER A 1 69 ? -5.198 -2.107 20.116 1.00 96.88 69 SER A N 1
ATOM 515 C CA . SER A 1 69 ? -5.020 -0.957 21.014 1.00 96.88 69 SER A CA 1
ATOM 516 C C . SER A 1 69 ? -6.193 0.029 20.997 1.00 96.88 69 SER A C 1
ATOM 518 O O . SER A 1 69 ? -6.408 0.730 21.982 1.00 96.88 69 SER A O 1
ATOM 520 N N . ARG A 1 70 ? -6.963 0.092 19.902 1.00 96.25 70 ARG A N 1
ATOM 521 C CA . ARG A 1 70 ? -8.116 0.999 19.760 1.00 96.25 70 ARG A CA 1
ATOM 522 C C . ARG A 1 70 ? -9.457 0.374 20.132 1.00 96.25 70 ARG A C 1
ATOM 524 O O . ARG A 1 70 ? -10.324 1.087 20.621 1.00 96.25 70 ARG A O 1
ATOM 531 N N . LEU A 1 71 ? -9.638 -0.920 19.883 1.00 95.25 71 LEU A N 1
ATOM 532 C CA . LEU A 1 71 ? -10.922 -1.621 20.015 1.00 95.25 71 LEU A CA 1
ATOM 533 C C . LEU A 1 71 ? -10.873 -2.785 21.021 1.00 95.25 71 LEU A C 1
ATOM 535 O O . LEU A 1 71 ? -11.900 -3.396 21.305 1.00 95.25 71 LEU A O 1
ATOM 539 N N . GLY A 1 72 ? -9.697 -3.110 21.562 1.00 94.44 72 GLY A N 1
ATOM 540 C CA . GLY A 1 72 ? -9.504 -4.181 22.537 1.00 94.44 72 GLY A CA 1
ATOM 541 C C . GLY A 1 72 ? -9.256 -5.565 21.926 1.00 94.44 72 GLY A C 1
ATOM 542 O O . GLY A 1 72 ? -9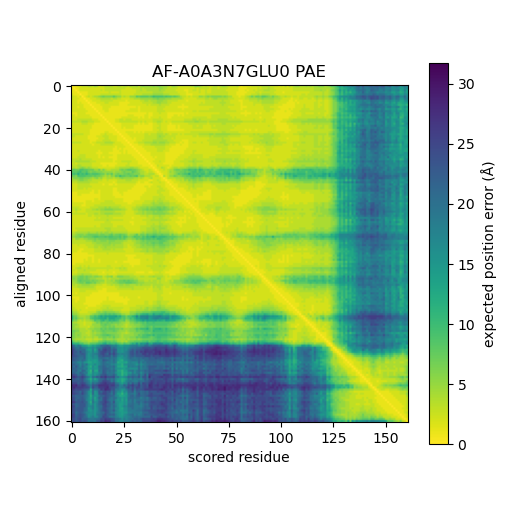.081 -5.753 20.722 1.00 94.44 72 GLY A O 1
ATOM 543 N N . ALA A 1 73 ? -9.225 -6.585 22.786 1.00 92.75 73 ALA A N 1
ATOM 544 C CA . ALA A 1 73 ? -8.780 -7.927 22.409 1.00 92.75 73 ALA A CA 1
ATOM 545 C C . ALA A 1 73 ? -9.770 -8.710 21.525 1.00 92.75 73 ALA A C 1
ATOM 547 O O . ALA A 1 73 ? -9.375 -9.709 20.923 1.00 92.75 73 ALA A O 1
ATOM 548 N N . GLN A 1 74 ? -11.035 -8.293 21.426 1.00 93.69 74 GLN A N 1
ATOM 549 C CA . GLN A 1 74 ? -12.076 -9.018 20.679 1.00 93.69 74 GLN A CA 1
ATOM 550 C C . GLN A 1 74 ? -12.043 -8.784 19.158 1.00 93.69 74 GLN A C 1
ATOM 552 O O . GLN A 1 74 ? -12.853 -9.347 18.427 1.00 93.69 74 GLN A O 1
ATOM 557 N N . VAL A 1 75 ? -11.081 -8.011 18.652 1.00 94.44 75 VAL A N 1
ATOM 558 C CA . VAL A 1 75 ? -10.903 -7.797 17.210 1.00 94.44 75 VAL A CA 1
ATOM 559 C C . VAL A 1 75 ? -10.507 -9.106 16.499 1.00 94.44 75 VAL A C 1
ATOM 561 O O . VAL A 1 75 ? -9.636 -9.838 16.992 1.00 94.44 75 VAL A O 1
ATOM 564 N N . PRO A 1 76 ? -11.089 -9.412 15.323 1.00 93.25 76 PRO A N 1
ATOM 565 C CA . PRO A 1 76 ? -10.700 -10.576 14.534 1.00 93.25 76 PRO A CA 1
ATOM 566 C C . PRO A 1 76 ? -9.326 -10.390 13.869 1.00 93.25 76 PRO A C 1
ATOM 568 O O . PRO A 1 76 ? -8.840 -9.284 13.660 1.00 93.25 76 PRO A O 1
ATOM 571 N N . SER A 1 77 ? -8.693 -11.491 13.464 1.00 94.19 77 SER A N 1
ATOM 572 C CA . SER A 1 77 ? -7.408 -11.459 12.737 1.00 94.19 77 SER A CA 1
ATOM 573 C C . SER A 1 77 ? -7.550 -11.235 11.221 1.00 94.19 77 SER A C 1
ATOM 575 O O . SER A 1 77 ? -6.549 -11.267 10.508 1.00 94.19 77 SER A O 1
ATOM 577 N N . PHE A 1 78 ? -8.783 -11.051 10.723 1.00 93.94 78 PHE A N 1
ATOM 578 C CA . PHE A 1 78 ? -9.113 -10.814 9.307 1.00 93.94 78 PHE A CA 1
ATOM 579 C C . PHE A 1 78 ? -8.404 -11.775 8.330 1.00 93.94 78 PHE A C 1
ATOM 581 O O . PHE A 1 78 ? -7.813 -11.365 7.334 1.00 93.94 78 PHE A O 1
ATOM 588 N N . ARG A 1 79 ? -8.429 -13.078 8.636 1.00 94.69 79 ARG A N 1
ATOM 589 C CA . ARG A 1 79 ? -7.859 -14.126 7.772 1.00 94.69 79 ARG A CA 1
ATOM 590 C C . ARG A 1 79 ? -8.734 -14.351 6.538 1.00 94.69 79 ARG A C 1
ATOM 592 O O . ARG A 1 79 ? -9.946 -14.163 6.598 1.00 94.69 79 ARG A O 1
ATOM 599 N N . GLY A 1 80 ? -8.128 -14.772 5.431 1.00 94.12 80 GLY A N 1
ATOM 600 C CA . GLY A 1 80 ? -8.819 -15.072 4.173 1.00 94.12 80 GLY A CA 1
ATOM 601 C C . GLY A 1 80 ? -9.236 -13.846 3.354 1.00 94.12 80 GLY A C 1
ATOM 602 O O . GLY A 1 80 ? -9.802 -14.005 2.271 1.00 94.12 80 GLY A O 1
ATOM 603 N N . VAL A 1 81 ? -8.945 -12.630 3.822 1.00 95.56 81 VAL A N 1
ATOM 604 C CA . VAL A 1 81 ? -9.219 -11.375 3.111 1.00 95.56 81 VAL A CA 1
ATOM 605 C C . VAL A 1 81 ? -8.019 -10.440 3.171 1.00 95.56 81 VAL A C 1
ATOM 607 O O . VAL A 1 81 ? -7.316 -10.380 4.175 1.00 95.56 81 VAL A O 1
ATOM 610 N N . VAL A 1 82 ? -7.804 -9.688 2.095 1.00 97.00 82 VAL A N 1
ATOM 611 C CA . VAL A 1 82 ? -6.844 -8.586 2.087 1.00 97.00 82 VAL A CA 1
ATOM 612 C C . VAL A 1 82 ? -7.514 -7.365 2.703 1.00 97.00 82 VAL A C 1
ATOM 614 O O . VAL A 1 82 ? -8.597 -6.965 2.266 1.00 97.00 82 VAL A O 1
ATOM 617 N N . SER A 1 83 ? -6.875 -6.750 3.692 1.00 97.56 83 SER A N 1
ATOM 618 C CA . SER A 1 83 ? -7.381 -5.543 4.346 1.00 97.56 83 SER A CA 1
ATOM 619 C C . SER A 1 83 ? -6.306 -4.475 4.498 1.00 97.56 83 SER A C 1
ATOM 621 O O . SER A 1 83 ? -5.166 -4.784 4.838 1.00 97.56 83 SER A O 1
ATOM 623 N N . ALA A 1 84 ? -6.700 -3.218 4.302 1.00 97.81 84 ALA A N 1
ATOM 624 C CA . ALA A 1 84 ? -5.894 -2.042 4.601 1.00 97.81 84 ALA A CA 1
ATOM 625 C C . ALA A 1 84 ? -6.410 -1.378 5.886 1.00 97.81 84 ALA A C 1
ATOM 627 O O . ALA A 1 84 ? -7.597 -1.031 5.981 1.00 97.81 84 ALA A O 1
ATOM 628 N N . ILE A 1 85 ? -5.534 -1.212 6.876 1.00 97.75 85 ILE A N 1
ATOM 629 C CA . ILE A 1 85 ? -5.835 -0.575 8.163 1.00 97.75 85 ILE A CA 1
ATOM 630 C C . ILE A 1 85 ? -5.090 0.749 8.243 1.00 97.75 85 ILE A C 1
ATOM 632 O O . ILE A 1 85 ? -3.867 0.780 8.336 1.00 97.75 85 ILE A O 1
ATOM 636 N N . LEU A 1 86 ? -5.843 1.845 8.210 1.00 97.06 86 LEU A N 1
ATOM 637 C CA . LEU A 1 86 ? -5.308 3.197 8.316 1.00 97.06 86 LEU A CA 1
ATOM 638 C C . LEU A 1 86 ? -5.092 3.533 9.795 1.00 97.06 86 LEU A C 1
ATOM 640 O O . LEU A 1 86 ? -6.039 3.530 10.587 1.00 97.06 86 LEU A O 1
ATOM 644 N N . ARG A 1 87 ? -3.849 3.827 10.176 1.00 97.25 87 ARG A N 1
ATOM 645 C CA . ARG A 1 87 ? -3.467 4.102 11.565 1.00 97.25 87 ARG A CA 1
ATOM 646 C C . ARG A 1 87 ? -3.410 5.608 11.808 1.00 97.25 87 ARG A C 1
ATOM 648 O O . ARG A 1 87 ? -2.337 6.198 11.763 1.00 97.25 87 ARG A O 1
ATOM 655 N N . GLN A 1 88 ? -4.572 6.218 12.045 1.00 95.31 88 GLN A N 1
ATOM 656 C CA . GLN A 1 88 ? -4.717 7.677 12.199 1.00 95.31 88 GLN A CA 1
ATOM 657 C C . GLN A 1 88 ? -4.016 8.466 11.082 1.00 95.31 88 GLN A C 1
ATOM 659 O O . GLN A 1 88 ? -3.281 9.415 11.340 1.00 95.31 88 GLN A O 1
ATOM 664 N N . CYS A 1 89 ? -4.220 8.050 9.833 1.00 95.75 89 CYS A N 1
ATOM 665 C CA . CYS A 1 89 ? -3.707 8.796 8.694 1.00 95.75 89 CYS A CA 1
ATOM 666 C C . CYS A 1 89 ? -4.366 10.179 8.629 1.00 95.75 89 CYS A C 1
ATOM 668 O O . CYS A 1 89 ? -5.563 10.315 8.888 1.00 95.75 89 CYS A O 1
ATOM 670 N N . TYR A 1 90 ? -3.597 11.181 8.222 1.00 96.00 90 TYR A N 1
ATOM 671 C CA . TYR A 1 90 ? -4.132 12.426 7.700 1.00 96.00 90 TYR A CA 1
ATOM 672 C C . TYR A 1 90 ? -4.727 12.156 6.314 1.00 96.00 90 TYR A C 1
ATOM 674 O O . TYR A 1 90 ? -4.076 11.547 5.462 1.00 96.00 90 TYR A O 1
ATOM 682 N N . LEU A 1 91 ? -5.979 12.568 6.109 1.00 95.12 91 LEU A N 1
ATOM 683 C CA . LEU A 1 91 ? -6.791 12.241 4.928 1.00 95.12 91 LEU A CA 1
ATOM 684 C C . LEU A 1 91 ? -7.206 13.480 4.124 1.00 95.12 91 LEU A C 1
ATOM 686 O O . LEU A 1 91 ? -8.150 13.426 3.338 1.00 95.12 91 LEU A O 1
ATOM 690 N N . GLY A 1 92 ? -6.491 14.584 4.325 1.00 91.94 92 GLY A N 1
ATOM 691 C CA . GLY A 1 92 ? -6.772 15.870 3.708 1.00 91.94 92 GLY A CA 1
ATOM 692 C C . GLY A 1 92 ? -7.645 16.747 4.594 1.00 91.94 92 GLY A C 1
ATOM 693 O O . GLY A 1 92 ? -7.863 16.462 5.771 1.00 91.94 92 GLY A O 1
ATOM 694 N N . MET A 1 93 ? -8.120 17.845 4.016 1.00 91.50 93 MET A N 1
ATOM 695 C CA . MET A 1 93 ? -8.928 18.858 4.711 1.00 91.50 93 MET A CA 1
ATOM 696 C C . MET A 1 93 ? -10.423 18.754 4.395 1.00 91.50 93 MET A C 1
ATOM 698 O O . MET A 1 93 ? -11.223 19.531 4.910 1.00 91.50 93 MET A O 1
ATOM 702 N N . ASN A 1 94 ? -10.814 17.806 3.543 1.00 89.00 94 ASN A N 1
ATOM 703 C CA . ASN A 1 94 ? -12.216 17.573 3.228 1.00 89.00 94 ASN A CA 1
ATOM 704 C C . ASN A 1 94 ? -12.890 16.807 4.388 1.00 89.00 94 ASN A C 1
ATOM 706 O O . ASN A 1 94 ? -12.351 15.782 4.814 1.00 89.00 94 ASN A O 1
ATOM 710 N N . PRO A 1 95 ? -14.056 17.253 4.899 1.00 88.44 95 PRO A N 1
ATOM 711 C CA . PRO A 1 95 ? -14.782 16.536 5.952 1.00 88.44 95 PRO A CA 1
ATOM 712 C C . PRO A 1 95 ? -15.302 15.161 5.509 1.00 88.44 95 PRO A C 1
ATOM 714 O O . PRO A 1 95 ? -15.591 14.312 6.353 1.00 88.44 95 PRO A O 1
ATOM 717 N N . TYR A 1 96 ? -15.431 14.926 4.201 1.00 91.12 96 TYR A N 1
ATOM 718 C CA . TYR A 1 96 ? -15.878 13.654 3.651 1.00 91.12 96 TYR A CA 1
ATOM 719 C C . TYR A 1 96 ? -14.703 12.757 3.275 1.00 91.12 96 TYR A C 1
ATOM 721 O O . TYR A 1 96 ? -13.726 13.189 2.658 1.00 91.12 96 TYR A O 1
ATOM 729 N N . LEU A 1 97 ? -14.838 11.466 3.587 1.00 91.75 97 LEU A N 1
ATOM 730 C CA . LEU A 1 97 ? -13.871 10.467 3.160 1.00 91.75 97 LEU A CA 1
ATOM 731 C C . LEU A 1 97 ? -13.957 10.291 1.640 1.00 91.75 97 LEU A C 1
ATOM 733 O O . LEU A 1 97 ? -14.932 9.748 1.119 1.00 91.75 97 LEU A O 1
ATOM 737 N N . LYS A 1 98 ? -12.911 10.734 0.943 1.00 94.38 98 LYS A N 1
ATOM 738 C CA . LYS A 1 98 ? -12.738 10.513 -0.496 1.00 94.38 98 LYS A CA 1
ATOM 739 C C . LYS A 1 98 ? -12.740 9.017 -0.837 1.00 94.38 98 LYS A C 1
ATOM 741 O O . LYS A 1 98 ? -12.328 8.220 0.005 1.00 94.38 98 LYS A O 1
ATOM 746 N N . PRO A 1 99 ? -13.168 8.608 -2.044 1.00 96.06 99 PRO A N 1
ATOM 747 C CA . PRO A 1 99 ? -13.179 7.202 -2.433 1.00 96.06 99 PRO A CA 1
ATOM 748 C C . PRO A 1 99 ? -11.753 6.645 -2.548 1.00 96.06 99 PRO A C 1
ATOM 750 O O . PRO A 1 99 ? -10.870 7.278 -3.121 1.00 96.06 99 PRO A O 1
ATOM 753 N N . TRP A 1 100 ? -11.537 5.441 -2.016 1.00 97.38 100 TRP A N 1
ATOM 754 C CA . TRP A 1 100 ? -10.258 4.725 -2.079 1.00 97.38 100 TRP A CA 1
ATOM 755 C C . TRP A 1 100 ? -10.370 3.530 -3.015 1.00 97.38 100 TRP A C 1
ATOM 757 O O . TRP A 1 100 ? -11.333 2.764 -2.941 1.00 97.38 100 TRP A O 1
ATOM 767 N N . SER A 1 101 ? -9.343 3.316 -3.828 1.00 97.88 101 SER A N 1
ATOM 768 C CA . SER A 1 101 ? -9.208 2.123 -4.653 1.00 97.88 101 SER A CA 1
ATOM 769 C C . SER A 1 101 ? -7.799 1.545 -4.553 1.00 97.88 101 SER A C 1
ATOM 771 O O . SER A 1 101 ? -6.827 2.222 -4.210 1.00 97.88 101 SER A O 1
ATOM 773 N N . PHE A 1 102 ? -7.698 0.241 -4.797 1.00 98.06 102 PHE A N 1
ATOM 774 C CA . PHE A 1 102 ? -6.474 -0.517 -4.586 1.00 98.06 102 PHE A CA 1
ATOM 775 C C . PHE A 1 102 ? -6.212 -1.393 -5.798 1.00 98.06 102 PHE A C 1
ATOM 777 O O . PHE A 1 102 ? -7.073 -2.169 -6.217 1.00 98.06 102 PHE A O 1
ATOM 784 N N . ARG A 1 103 ? -4.994 -1.317 -6.330 1.00 97.50 103 ARG A N 1
ATOM 785 C CA . ARG A 1 103 ? -4.516 -2.255 -7.341 1.00 97.50 103 ARG A CA 1
ATOM 786 C C . ARG A 1 103 ? -3.676 -3.320 -6.660 1.00 97.50 103 ARG A C 1
ATOM 788 O O . ARG A 1 103 ? -2.605 -3.031 -6.127 1.00 97.50 103 ARG A O 1
ATOM 795 N N . VAL A 1 104 ? -4.161 -4.553 -6.702 1.00 95.81 104 VAL A N 1
ATOM 796 C CA . VAL A 1 104 ? -3.465 -5.741 -6.201 1.00 95.81 104 VAL A CA 1
ATOM 797 C C . VAL A 1 104 ? -3.197 -6.706 -7.347 1.00 95.81 104 VAL A C 1
ATOM 799 O O . VAL A 1 104 ? -3.934 -6.732 -8.332 1.00 95.81 104 VAL A O 1
ATOM 802 N N . GLN A 1 105 ? -2.163 -7.525 -7.199 1.00 93.44 105 GLN A N 1
ATOM 803 C CA . GLN A 1 105 ? -1.853 -8.595 -8.136 1.00 93.44 105 GLN A CA 1
ATOM 804 C C . GLN A 1 105 ? -1.992 -9.953 -7.451 1.00 93.44 105 GLN A C 1
ATOM 806 O O . GLN A 1 105 ? -1.426 -10.185 -6.382 1.00 93.44 105 GLN A O 1
ATOM 811 N N . ARG A 1 106 ? -2.704 -10.864 -8.117 1.00 92.75 106 ARG A N 1
ATOM 812 C CA . ARG A 1 106 ? -2.747 -12.291 -7.802 1.00 92.75 106 ARG A CA 1
ATOM 813 C C . ARG A 1 106 ? -2.540 -13.092 -9.084 1.00 92.75 106 ARG A C 1
ATOM 815 O O . ARG A 1 106 ? -3.392 -13.105 -9.962 1.00 92.75 106 ARG A O 1
ATOM 822 N N . VAL A 1 107 ? -1.406 -13.762 -9.157 1.00 92.56 107 VAL A N 1
ATOM 823 C CA . VAL A 1 107 ? -0.913 -14.562 -10.276 1.00 92.56 107 VAL A CA 1
ATOM 824 C C . VAL A 1 107 ? -0.340 -15.879 -9.752 1.00 92.56 107 VAL A C 1
ATOM 826 O O . VAL A 1 107 ? -0.649 -16.938 -10.301 1.00 92.56 107 VAL A O 1
ATOM 829 N N . LEU A 1 108 ? 0.465 -15.824 -8.685 1.00 91.75 108 LEU A N 1
ATOM 830 C CA . LEU A 1 108 ? 1.170 -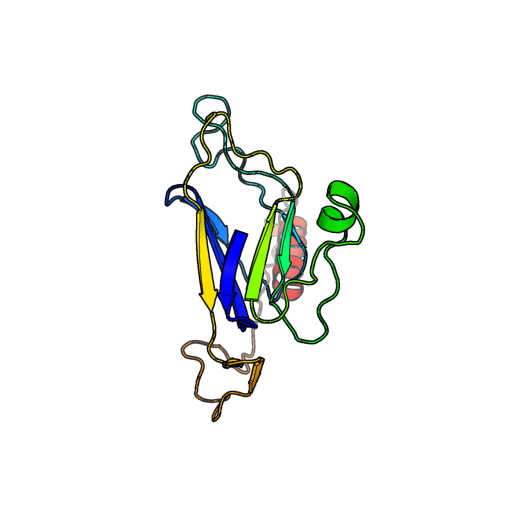16.979 -8.116 1.00 91.75 108 LEU A CA 1
ATOM 831 C C . LEU A 1 108 ? 0.360 -17.715 -7.044 1.00 91.75 108 LEU A C 1
ATOM 833 O O . LEU A 1 108 ? 0.650 -18.877 -6.752 1.00 91.75 108 LEU A O 1
ATOM 837 N N . LYS A 1 109 ? -0.667 -17.065 -6.494 1.00 89.69 109 LYS A N 1
ATOM 838 C CA . LYS A 1 109 ? -1.583 -17.632 -5.500 1.00 89.69 109 LYS A CA 1
ATOM 839 C C . LYS A 1 109 ? -2.973 -17.894 -6.088 1.00 89.69 109 LYS A C 1
ATOM 841 O O . LYS A 1 109 ? -3.511 -17.089 -6.848 1.00 89.69 109 LYS A O 1
ATOM 846 N N . ARG A 1 110 ? -3.580 -19.012 -5.698 1.00 86.56 110 ARG A N 1
ATOM 847 C CA . ARG A 1 110 ? -4.989 -19.371 -5.934 1.00 86.56 110 ARG A CA 1
ATOM 848 C C . ARG A 1 110 ? -5.848 -19.016 -4.712 1.00 86.56 110 ARG A C 1
ATOM 850 O O . ARG A 1 110 ? -5.361 -18.434 -3.742 1.00 86.56 110 ARG A O 1
ATOM 857 N N . GLY A 1 111 ? -7.141 -19.353 -4.759 1.00 79.88 111 GLY A N 1
ATOM 858 C CA . GLY A 1 111 ? -8.043 -19.220 -3.610 1.00 79.88 111 GLY A CA 1
ATOM 859 C C . GLY A 1 111 ? -7.491 -19.934 -2.371 1.00 79.88 111 GLY A C 1
ATOM 860 O O . GLY A 1 111 ? -6.921 -21.019 -2.480 1.00 79.88 111 GLY A O 1
ATOM 861 N N . GLY A 1 112 ? -7.600 -19.295 -1.203 1.00 77.44 112 GLY A N 1
ATOM 862 C CA . GLY A 1 112 ? -7.073 -19.832 0.056 1.00 77.44 112 GLY A CA 1
ATOM 863 C C . GLY A 1 112 ? -5.541 -19.892 0.150 1.00 77.44 112 GLY A C 1
ATOM 864 O O . GLY A 1 112 ? -5.025 -20.526 1.062 1.00 77.44 112 GLY A O 1
ATOM 865 N N . GLY A 1 113 ? -4.809 -19.262 -0.778 1.00 82.94 113 GLY A N 1
ATOM 866 C CA . GLY A 1 113 ? -3.347 -19.127 -0.718 1.00 82.94 113 GLY A CA 1
ATOM 867 C C . GLY A 1 113 ? -2.549 -20.295 -1.291 1.00 82.94 113 GLY A C 1
ATOM 868 O O . GLY A 1 113 ? -1.325 -20.287 -1.216 1.00 82.94 113 GLY A O 1
ATOM 869 N N . GLN A 1 114 ? -3.220 -21.269 -1.907 1.00 87.75 114 GLN A N 1
ATOM 870 C CA . GLN A 1 114 ? -2.571 -22.394 -2.583 1.00 87.75 114 GLN A CA 1
ATOM 871 C C . GLN A 1 114 ? -1.699 -21.918 -3.756 1.00 87.75 114 GLN A C 1
ATOM 873 O O . GLN A 1 114 ? -2.030 -20.934 -4.424 1.00 87.75 114 GLN A O 1
ATOM 878 N N . SER A 1 115 ? -0.611 -22.631 -4.048 1.00 90.25 115 SER A N 1
ATOM 879 C CA . SER A 1 115 ? 0.260 -22.312 -5.184 1.00 90.25 115 SER A CA 1
ATOM 880 C C . SER A 1 115 ? -0.471 -22.430 -6.526 1.00 90.25 115 SER A C 1
ATOM 882 O O . SER A 1 115 ? -1.343 -23.280 -6.722 1.00 90.25 115 SER A O 1
ATOM 884 N N . GLN A 1 116 ? -0.108 -21.569 -7.476 1.00 92.69 116 GLN A N 1
ATOM 885 C CA . GLN A 1 116 ? -0.583 -21.645 -8.856 1.00 92.69 116 GLN A CA 1
ATOM 886 C C . GLN A 1 116 ? -0.133 -22.947 -9.542 1.00 92.69 116 GLN A C 1
ATOM 888 O O . GLN A 1 116 ? 0.948 -23.445 -9.250 1.00 92.69 116 GLN A O 1
ATOM 893 N N . TRP A 1 117 ? -0.923 -23.472 -10.495 1.00 88.62 117 TRP A N 1
ATOM 894 C CA . TRP A 1 117 ? -0.583 -24.723 -11.203 1.00 88.62 117 TRP A CA 1
ATOM 895 C C . TRP A 1 117 ? 0.726 -24.651 -11.991 1.00 88.62 117 TRP A C 1
ATOM 897 O O . TRP A 1 117 ? 1.432 -25.649 -12.072 1.00 88.62 117 TRP A O 1
ATOM 907 N N . TYR A 1 118 ? 1.045 -23.490 -12.576 1.00 89.31 118 TYR A N 1
ATOM 908 C CA . TYR A 1 118 ? 2.269 -23.309 -13.353 1.00 89.31 118 TYR A CA 1
ATOM 909 C C . TYR A 1 118 ? 2.925 -21.949 -13.084 1.00 89.31 118 TYR A C 1
ATOM 911 O O . TYR A 1 118 ? 2.854 -21.028 -13.905 1.00 89.31 118 TYR A O 1
ATOM 919 N N . PRO A 1 119 ? 3.566 -21.789 -11.914 1.00 85.81 119 PRO A N 1
ATOM 920 C CA . PRO A 1 119 ? 4.044 -20.493 -11.440 1.00 85.81 119 PRO A CA 1
ATOM 921 C C . PRO A 1 119 ? 5.153 -19.902 -12.319 1.00 85.81 119 PRO A C 1
ATOM 923 O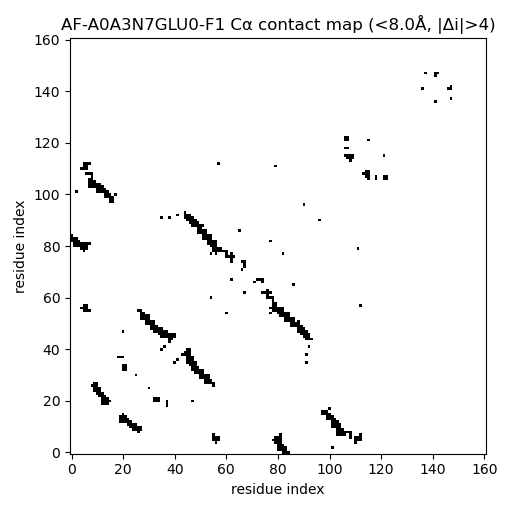 O . PRO A 1 119 ? 5.311 -18.690 -12.357 1.00 85.81 119 PRO A O 1
ATOM 926 N N . THR A 1 120 ? 5.888 -20.722 -13.076 1.00 84.88 120 THR A N 1
ATOM 927 C CA . THR A 1 120 ? 6.955 -20.263 -13.984 1.00 84.88 120 THR A CA 1
ATOM 928 C C . THR A 1 120 ? 6.440 -19.652 -15.287 1.00 84.88 120 THR A C 1
ATOM 930 O O . THR A 1 120 ? 7.208 -19.008 -15.996 1.00 84.88 120 THR A O 1
ATOM 933 N N . LYS A 1 121 ? 5.173 -19.887 -15.647 1.00 84.88 121 LYS A N 1
ATOM 934 C CA . LYS A 1 121 ? 4.550 -19.368 -16.880 1.00 84.88 121 LYS A CA 1
ATOM 935 C C . LYS A 1 121 ? 3.355 -18.454 -16.613 1.00 84.88 121 LYS A C 1
ATOM 937 O O . LYS A 1 121 ? 2.952 -17.723 -17.506 1.00 84.88 121 LYS A O 1
ATOM 942 N N . ALA A 1 122 ? 2.803 -18.481 -15.401 1.00 86.12 122 ALA A N 1
ATOM 943 C CA . ALA A 1 122 ? 1.696 -17.623 -14.997 1.00 86.12 122 ALA A CA 1
ATOM 944 C C . ALA A 1 122 ? 2.011 -16.109 -15.023 1.00 86.12 122 ALA A C 1
ATOM 946 O O . ALA A 1 122 ? 1.153 -15.348 -15.473 1.00 86.12 122 ALA A O 1
ATOM 947 N N . PRO A 1 123 ? 3.179 -15.625 -14.551 1.00 85.31 123 PRO A N 1
ATOM 948 C CA . PRO A 1 123 ? 3.474 -14.200 -14.582 1.00 85.31 123 PRO A CA 1
ATOM 949 C C . PRO A 1 123 ? 3.912 -13.733 -15.969 1.00 85.31 123 PRO A C 1
ATOM 951 O O . PRO A 1 123 ? 4.855 -14.257 -16.556 1.00 85.31 123 PRO A O 1
ATOM 954 N N . ILE A 1 124 ? 3.261 -12.677 -16.454 1.00 79.88 124 ILE A N 1
ATOM 955 C CA . ILE A 1 124 ? 3.638 -11.961 -17.674 1.00 79.88 124 ILE A CA 1
ATOM 956 C C . ILE A 1 124 ? 4.527 -10.775 -17.278 1.00 79.88 124 ILE A C 1
ATOM 958 O O . ILE A 1 124 ? 4.221 -10.062 -16.323 1.00 79.88 124 ILE A O 1
ATOM 962 N N . GLY A 1 125 ? 5.643 -10.569 -17.983 1.00 67.62 125 GLY A N 1
ATOM 963 C CA . GLY A 1 125 ? 6.516 -9.405 -17.778 1.00 67.62 125 GLY A CA 1
ATOM 964 C C . GLY A 1 125 ? 7.350 -9.423 -16.491 1.00 67.62 125 GLY A C 1
ATOM 965 O O . GLY A 1 125 ? 7.896 -8.395 -16.104 1.00 67.62 125 GLY A O 1
ATOM 966 N N . THR A 1 126 ? 7.465 -10.566 -15.808 1.00 57.81 126 THR A N 1
ATOM 967 C CA . THR A 1 126 ? 8.427 -10.702 -14.704 1.00 57.81 126 THR A CA 1
ATOM 968 C C . THR A 1 126 ? 9.795 -11.024 -15.279 1.00 57.81 126 THR A C 1
ATOM 970 O O . THR A 1 126 ? 9.959 -12.036 -15.960 1.00 57.81 126 THR A O 1
ATOM 973 N N . VAL A 1 127 ? 10.781 -10.178 -14.985 1.00 63.03 127 VAL A N 1
ATOM 974 C CA . VAL A 1 127 ? 12.180 -10.480 -15.278 1.00 63.03 127 VAL A CA 1
ATOM 975 C C . VAL A 1 127 ? 12.633 -11.557 -14.293 1.00 63.03 127 VAL A C 1
ATOM 977 O O . VAL A 1 127 ? 13.043 -11.285 -13.169 1.00 63.03 127 VAL A O 1
ATOM 980 N N . SER A 1 128 ? 12.462 -12.816 -14.683 1.00 61.09 128 SER A N 1
ATOM 981 C CA . SER A 1 128 ? 12.976 -13.963 -13.944 1.00 61.09 128 SER A CA 1
ATOM 982 C C . SER A 1 128 ? 14.425 -14.184 -14.371 1.00 61.09 128 SER A C 1
ATOM 984 O O . SER A 1 128 ? 14.664 -14.502 -15.532 1.00 61.09 128 SER A O 1
ATOM 986 N N . ARG A 1 129 ? 15.376 -14.016 -13.438 1.00 60.75 129 ARG A N 1
ATOM 987 C CA . ARG A 1 129 ? 16.829 -14.192 -13.656 1.00 60.75 129 ARG A CA 1
ATOM 988 C C . ARG A 1 129 ? 17.422 -13.184 -14.654 1.00 60.75 129 ARG A C 1
ATOM 990 O O . ARG A 1 129 ? 17.835 -13.551 -15.749 1.00 60.75 129 ARG A O 1
ATOM 997 N N . ALA A 1 130 ? 17.499 -11.917 -14.250 1.00 70.81 130 ALA A N 1
ATOM 998 C CA . ALA A 1 130 ? 18.285 -10.912 -14.966 1.00 70.81 130 ALA A CA 1
ATOM 999 C C . ALA A 1 130 ? 19.719 -10.845 -14.435 1.00 70.81 130 ALA A C 1
ATOM 1001 O O . ALA A 1 130 ? 19.939 -10.874 -13.226 1.00 70.81 130 ALA A O 1
ATOM 1002 N N . ALA A 1 131 ? 20.677 -10.691 -15.346 1.00 80.25 131 ALA A N 1
ATOM 1003 C CA . ALA A 1 131 ? 21.977 -10.124 -15.022 1.00 80.25 131 ALA A CA 1
ATOM 1004 C C . ALA A 1 131 ? 21.881 -8.607 -15.230 1.00 80.25 131 ALA A C 1
ATOM 1006 O O . ALA A 1 131 ? 21.572 -8.154 -16.332 1.00 80.25 131 ALA A O 1
ATOM 1007 N N . LEU A 1 132 ? 22.094 -7.836 -14.165 1.00 78.00 132 LEU A N 1
ATOM 1008 C CA . LEU A 1 132 ? 22.131 -6.375 -14.208 1.00 78.00 132 LEU A CA 1
ATOM 1009 C C . LEU A 1 132 ? 23.597 -5.932 -14.216 1.00 78.00 132 LEU A C 1
ATOM 1011 O O . LEU A 1 132 ? 24.368 -6.342 -13.351 1.00 78.00 132 LEU A O 1
ATOM 1015 N N . TYR A 1 133 ? 23.977 -5.109 -15.192 1.00 84.75 133 TYR A N 1
ATOM 1016 C CA . TYR A 1 133 ? 25.285 -4.461 -15.244 1.00 84.75 133 TYR A CA 1
ATOM 1017 C C . TYR A 1 133 ? 25.112 -2.970 -14.960 1.00 84.75 133 TYR A C 1
ATOM 1019 O O . TYR A 1 133 ? 24.395 -2.280 -15.684 1.00 84.75 133 TYR A O 1
ATOM 1027 N N . PHE A 1 134 ? 25.769 -2.487 -13.909 1.00 81.12 134 PHE A N 1
ATOM 1028 C CA . PHE A 1 134 ? 25.789 -1.075 -13.546 1.00 81.12 134 PHE A CA 1
ATOM 1029 C C . PHE A 1 134 ? 27.157 -0.489 -13.910 1.00 81.12 134 PHE A C 1
ATOM 1031 O O . PHE A 1 134 ? 28.171 -0.895 -13.346 1.00 81.12 134 PHE A O 1
ATOM 1038 N N . ALA A 1 135 ? 27.185 0.464 -14.842 1.00 85.19 135 ALA A N 1
ATOM 1039 C CA . ALA A 1 135 ? 28.360 1.288 -15.113 1.00 85.19 135 ALA A CA 1
ATOM 1040 C C . ALA A 1 135 ? 28.194 2.631 -14.399 1.00 85.19 135 ALA A C 1
ATOM 1042 O O . ALA A 1 135 ? 27.212 3.337 -14.628 1.00 85.19 135 ALA A O 1
ATOM 1043 N N . LEU A 1 136 ? 29.143 2.964 -13.527 1.00 85.12 136 LEU A N 1
ATOM 1044 C CA . LEU A 1 136 ? 29.148 4.207 -12.763 1.00 85.12 136 LEU A CA 1
ATOM 1045 C C . LEU A 1 136 ? 30.267 5.105 -13.290 1.00 85.12 136 LEU A C 1
ATOM 1047 O O . LEU A 1 136 ? 31.409 4.658 -13.394 1.00 85.12 136 LEU A O 1
ATOM 1051 N N . ASP A 1 137 ? 29.944 6.356 -13.621 1.00 87.25 137 ASP A N 1
ATOM 1052 C CA . ASP A 1 137 ? 30.962 7.338 -13.991 1.00 87.25 137 ASP A CA 1
ATOM 1053 C C . ASP A 1 137 ? 31.745 7.772 -12.743 1.00 87.25 137 ASP A C 1
ATOM 1055 O O . ASP A 1 137 ? 31.166 8.176 -11.734 1.00 87.25 137 ASP A O 1
ATOM 1059 N N . LEU A 1 138 ? 33.071 7.673 -12.821 1.00 88.00 138 LEU A N 1
ATOM 1060 C CA . LEU A 1 138 ? 34.018 8.088 -11.783 1.00 88.00 138 LEU A CA 1
ATOM 1061 C C . LEU A 1 138 ? 34.945 9.207 -12.280 1.00 88.00 138 LEU A C 1
ATOM 1063 O O . LEU A 1 138 ? 35.985 9.471 -11.675 1.00 88.00 138 LEU A O 1
ATOM 1067 N N . SER A 1 139 ? 34.601 9.847 -13.400 1.00 90.00 139 SER A N 1
ATOM 1068 C CA . SER A 1 139 ? 35.346 10.978 -13.943 1.00 90.00 139 SER A CA 1
ATOM 1069 C C . SER A 1 139 ? 35.432 12.136 -12.939 1.00 90.00 139 SER A C 1
ATOM 1071 O O . SER A 1 139 ? 34.589 12.294 -12.056 1.00 90.00 139 SER A O 1
ATOM 1073 N N . GLY A 1 140 ? 36.434 13.012 -13.092 1.00 88.12 140 GLY A N 1
ATOM 1074 C CA . GLY A 1 140 ? 36.620 14.173 -12.205 1.00 88.12 140 GLY A CA 1
ATOM 1075 C C . GLY A 1 140 ? 35.405 15.113 -12.127 1.00 88.12 140 GLY A C 1
ATOM 1076 O O . GLY A 1 140 ? 35.234 15.812 -11.132 1.00 88.12 140 GLY A O 1
ATOM 1077 N N . SER A 1 141 ? 34.518 15.075 -13.128 1.00 87.44 141 SER A N 1
ATOM 1078 C CA . SER A 1 141 ? 33.250 15.819 -13.152 1.00 87.44 141 SER A CA 1
ATOM 1079 C C . SER A 1 141 ? 32.221 15.359 -12.104 1.00 87.44 141 SER A C 1
ATOM 1081 O O . SER A 1 141 ? 31.252 16.072 -11.831 1.00 87.44 141 SER A O 1
ATOM 1083 N N . MET A 1 142 ? 32.444 14.189 -11.500 1.00 91.56 142 MET A N 1
ATOM 1084 C CA . MET A 1 142 ? 31.609 13.611 -10.446 1.00 91.56 142 MET A CA 1
ATOM 1085 C C . MET A 1 142 ? 32.051 14.024 -9.038 1.00 91.56 142 MET A C 1
ATOM 1087 O O . MET A 1 142 ? 31.302 13.820 -8.083 1.00 91.56 142 MET A O 1
ATOM 1091 N N . ASN A 1 143 ? 33.234 14.633 -8.893 1.00 87.44 143 ASN A N 1
ATOM 1092 C CA . ASN A 1 143 ? 33.770 15.075 -7.601 1.00 87.44 143 ASN A CA 1
ATOM 1093 C C . ASN A 1 143 ? 33.275 16.472 -7.175 1.00 87.44 143 ASN A C 1
ATOM 1095 O O . ASN A 1 143 ? 33.783 17.056 -6.221 1.00 87.44 143 ASN A O 1
ATOM 1099 N N . THR A 1 144 ? 32.309 17.037 -7.897 1.00 85.44 144 THR A N 1
ATOM 1100 C CA . THR A 1 144 ? 31.706 18.334 -7.582 1.00 85.44 144 THR A CA 1
ATOM 1101 C C . THR A 1 144 ? 30.322 18.152 -6.966 1.00 85.44 144 THR A C 1
ATOM 1103 O O . THR A 1 144 ? 29.606 17.197 -7.278 1.00 85.44 144 THR A O 1
ATOM 1106 N N . ASP A 1 145 ? 29.951 19.064 -6.065 1.00 85.62 145 ASP A N 1
ATOM 1107 C CA . ASP A 1 145 ? 28.596 19.219 -5.515 1.00 85.62 145 ASP A CA 1
ATOM 1108 C C . ASP A 1 145 ? 27.946 17.930 -4.971 1.00 85.62 145 ASP A C 1
ATOM 1110 O O . ASP A 1 145 ? 26.742 17.714 -5.112 1.00 85.62 145 ASP A O 1
ATOM 1114 N N . GLY A 1 146 ? 28.742 17.031 -4.380 1.00 87.94 146 GLY A N 1
ATOM 1115 C CA . GLY A 1 146 ? 28.244 15.789 -3.773 1.00 87.94 146 GLY A CA 1
ATOM 1116 C C . GLY A 1 146 ? 27.627 14.792 -4.765 1.00 87.94 146 GLY A C 1
ATOM 1117 O O . GLY A 1 146 ? 26.940 13.857 -4.352 1.00 87.94 146 GLY A O 1
ATOM 1118 N N . ARG A 1 147 ? 27.855 14.953 -6.077 1.00 90.38 147 ARG A N 1
ATOM 1119 C CA . ARG A 1 147 ? 27.286 14.088 -7.130 1.00 90.38 147 ARG A CA 1
ATOM 1120 C C . ARG A 1 147 ? 27.633 12.619 -6.934 1.00 90.38 147 ARG A C 1
ATOM 1122 O O . ARG A 1 147 ? 26.758 11.762 -7.054 1.00 90.38 147 ARG A O 1
ATOM 1129 N N . LEU A 1 148 ? 28.889 12.334 -6.594 1.00 90.06 148 LEU A N 1
ATOM 1130 C CA . LEU A 1 148 ? 29.342 10.976 -6.315 1.00 90.06 148 LEU A CA 1
ATOM 1131 C C . LEU A 1 148 ? 28.621 10.363 -5.104 1.00 90.06 148 LEU A C 1
ATOM 1133 O O . LEU A 1 148 ? 28.281 9.182 -5.128 1.00 90.06 148 LEU A O 1
ATOM 1137 N N . ASP A 1 149 ? 28.343 11.152 -4.068 1.00 90.25 149 ASP A N 1
ATOM 1138 C CA . ASP A 1 149 ? 27.659 10.669 -2.866 1.00 90.25 149 ASP A CA 1
ATOM 1139 C C . ASP A 1 149 ? 26.163 10.443 -3.110 1.00 90.25 149 ASP A C 1
ATOM 1141 O O . ASP A 1 149 ? 25.615 9.424 -2.687 1.00 90.25 149 ASP A O 1
ATOM 1145 N N . ASN A 1 150 ? 25.527 11.303 -3.908 1.00 88.62 150 ASN A N 1
ATOM 1146 C CA . ASN A 1 150 ? 24.157 11.092 -4.378 1.00 88.62 150 ASN A CA 1
ATOM 1147 C C . ASN A 1 150 ? 24.039 9.824 -5.239 1.00 88.62 150 ASN A C 1
ATOM 1149 O O . ASN A 1 150 ? 23.092 9.053 -5.088 1.00 88.62 150 ASN A O 1
ATOM 1153 N N . MET A 1 151 ? 25.018 9.572 -6.114 1.00 88.06 151 MET A N 1
ATOM 1154 C CA . MET A 1 151 ? 25.055 8.362 -6.939 1.00 88.06 151 MET A CA 1
ATOM 1155 C C . MET A 1 151 ? 25.218 7.094 -6.089 1.00 88.06 151 MET A C 1
ATOM 1157 O O . MET A 1 151 ? 24.535 6.103 -6.346 1.00 88.06 151 MET A O 1
ATOM 1161 N N . LYS A 1 152 ? 26.065 7.122 -5.049 1.00 86.38 152 LYS A N 1
ATOM 1162 C CA . LYS A 1 152 ? 26.192 6.010 -4.088 1.00 86.38 152 LYS A CA 1
ATOM 1163 C C . LYS A 1 152 ? 24.864 5.730 -3.384 1.00 86.38 152 LYS A C 1
ATOM 1165 O O . LYS A 1 152 ? 24.432 4.582 -3.353 1.00 86.38 152 LYS A O 1
ATOM 1170 N N . ALA A 1 153 ? 24.202 6.766 -2.867 1.00 87.75 153 ALA A N 1
ATOM 1171 C CA . ALA A 1 153 ? 22.916 6.622 -2.184 1.00 87.75 153 ALA A CA 1
ATOM 1172 C C . ALA A 1 153 ? 21.832 6.039 -3.109 1.00 87.75 153 ALA A C 1
ATOM 1174 O O . ALA A 1 153 ? 21.088 5.142 -2.711 1.00 87.75 153 ALA A O 1
ATOM 1175 N N . ALA A 1 154 ? 21.783 6.491 -4.365 1.00 84.88 154 ALA A N 1
ATOM 1176 C CA . ALA A 1 154 ? 20.849 5.973 -5.360 1.00 84.88 154 ALA A CA 1
ATOM 1177 C C . ALA A 1 154 ? 21.119 4.500 -5.711 1.00 84.88 154 ALA A C 1
ATOM 1179 O O . ALA A 1 154 ? 20.182 3.709 -5.784 1.00 84.88 154 ALA A O 1
ATOM 1180 N N . ALA A 1 155 ? 22.386 4.111 -5.891 1.00 85.06 155 ALA A N 1
ATOM 1181 C CA . ALA A 1 155 ? 22.749 2.729 -6.204 1.00 85.06 155 ALA A CA 1
ATOM 1182 C C . ALA A 1 155 ? 22.378 1.762 -5.066 1.00 85.06 155 ALA A C 1
ATOM 1184 O O . ALA A 1 155 ? 21.816 0.700 -5.326 1.00 85.06 155 ALA A O 1
ATOM 1185 N N . VAL A 1 156 ? 22.628 2.154 -3.812 1.00 83.94 156 VAL A N 1
ATOM 1186 C CA . VAL A 1 156 ? 22.222 1.378 -2.628 1.00 83.94 156 VAL A CA 1
ATOM 1187 C C . VAL A 1 156 ? 20.701 1.225 -2.583 1.00 83.94 156 VAL A C 1
ATOM 1189 O O . VAL A 1 156 ? 20.201 0.111 -2.460 1.00 83.94 156 VAL A O 1
ATOM 1192 N N . SER A 1 157 ? 19.956 2.312 -2.810 1.00 80.19 157 SER A N 1
ATOM 1193 C CA . SER A 1 157 ? 18.489 2.273 -2.827 1.00 80.19 157 SER A CA 1
ATOM 1194 C C . SER A 1 157 ? 17.905 1.329 -3.882 1.00 80.19 157 SER A C 1
ATOM 1196 O O . SER A 1 157 ? 16.798 0.840 -3.682 1.00 80.19 157 SER A O 1
ATOM 1198 N N . VAL A 1 158 ? 18.590 1.109 -5.007 1.00 78.06 158 VAL A N 1
ATOM 1199 C CA . VAL A 1 158 ? 18.130 0.207 -6.079 1.00 78.06 158 VAL A CA 1
ATOM 1200 C C . VAL A 1 158 ? 18.450 -1.257 -5.770 1.00 78.06 158 VAL A C 1
ATOM 1202 O O . VAL A 1 158 ? 17.735 -2.147 -6.220 1.00 78.06 158 VAL A O 1
ATOM 1205 N N . LEU A 1 159 ? 19.525 -1.526 -5.026 1.00 76.56 159 LEU A N 1
ATOM 1206 C CA . LEU A 1 159 ? 19.928 -2.889 -4.669 1.00 76.56 159 LEU A CA 1
ATOM 1207 C C . LEU A 1 159 ? 19.200 -3.420 -3.427 1.00 76.56 159 LEU A C 1
ATOM 1209 O O . LEU A 1 159 ? 19.058 -4.632 -3.285 1.00 76.56 159 LEU A O 1
ATOM 1213 N N . GLU A 1 160 ? 18.747 -2.530 -2.545 1.00 75.25 160 GLU A N 1
ATOM 1214 C CA . GLU A 1 160 ? 18.058 -2.880 -1.296 1.00 75.25 160 GLU A CA 1
ATOM 1215 C C . GLU A 1 160 ? 16.516 -2.842 -1.395 1.00 75.25 160 GLU A C 1
ATOM 1217 O O . GLU A 1 160 ? 15.841 -3.134 -0.407 1.00 75.25 160 GLU A O 1
ATOM 1222 N N . SER A 1 161 ? 15.950 -2.488 -2.560 1.00 56.47 161 SER A N 1
ATOM 1223 C CA . SER A 1 161 ? 14.495 -2.427 -2.817 1.00 56.47 161 SER A CA 1
ATOM 1224 C C . SER A 1 161 ? 13.867 -3.780 -3.143 1.00 56.47 161 SER A C 1
ATOM 1226 O O . SER A 1 161 ? 12.733 -4.030 -2.674 1.00 56.47 161 SER A O 1
#

Foldseek 3Di:
DWAFFFQAQFWAFKDFLNFTQDGDGGNWAKDWRDCQCRQHHPVGFGAKTDIKGWDNQAPPQDQDPQCCVVVNDPDDSNHRTIDIDGRPMDQTNDPDRTDMDTDTHHFQADRNGDGDPCNPPRDDPDPDDDDDDDDDDPPPVCVPPCNVVVVVVVVVVVVVD

Sequence (161 aa):
MVLCHGPVDRLQRIDVDDRTAWAGFNQGGRININNPNLFGGESREGGVSGPVDIMMGETGQGKNDYLVSRLGAQVPSFRGVVSAILRQCYLGMNPYLKPWSFRVQRVLKRGGGQSQWYPTKAPIGTVSRAALYFALDLSGSMNTDGRLDNMKAAAVSVLES